Protein AF-A0A9E0SW94-F1 (afdb_monomer)

Structure (mmCIF, N/CA/C/O backbone):
data_AF-A0A9E0SW94-F1
#
_entry.id   AF-A0A9E0SW94-F1
#
loop_
_atom_site.group_PDB
_atom_site.id
_atom_site.type_symbol
_atom_site.label_atom_id
_atom_site.label_alt_id
_atom_site.label_comp_id
_atom_site.label_asym_id
_atom_site.label_entity_id
_atom_site.label_seq_id
_atom_site.pdbx_PDB_ins_code
_atom_site.Cartn_x
_atom_site.Cartn_y
_atom_site.Cartn_z
_atom_site.occupancy
_atom_site.B_iso_or_equiv
_atom_site.auth_seq_id
_atom_site.auth_comp_id
_atom_site.auth_asym_id
_atom_site.auth_atom_id
_atom_site.pdbx_PDB_model_num
ATOM 1 N N . MET A 1 1 ? 6.657 -8.018 8.651 1.00 80.62 1 MET A N 1
ATOM 2 C CA . MET A 1 1 ? 5.247 -7.928 8.221 1.00 80.62 1 MET A CA 1
ATOM 3 C C . MET A 1 1 ? 4.944 -6.521 7.721 1.00 80.62 1 MET A C 1
ATOM 5 O O . MET A 1 1 ? 5.092 -6.335 6.530 1.00 80.62 1 MET A O 1
ATOM 9 N N . ILE A 1 2 ? 4.688 -5.518 8.575 1.00 86.94 2 ILE A N 1
ATOM 10 C CA . ILE A 1 2 ? 4.363 -4.141 8.119 1.00 86.94 2 ILE A CA 1
ATOM 11 C C . ILE A 1 2 ? 5.501 -3.474 7.323 1.00 86.94 2 ILE A C 1
ATOM 13 O O . ILE A 1 2 ? 5.241 -2.810 6.331 1.00 86.94 2 ILE A O 1
ATOM 17 N N . ALA A 1 3 ? 6.763 -3.654 7.731 1.00 89.81 3 ALA A N 1
ATOM 18 C CA . ALA A 1 3 ? 7.901 -3.095 6.990 1.00 89.81 3 ALA A CA 1
ATOM 19 C C . ALA A 1 3 ? 7.993 -3.654 5.557 1.00 89.81 3 ALA A C 1
ATOM 21 O O . ALA A 1 3 ? 8.101 -2.887 4.612 1.00 89.81 3 ALA A O 1
ATOM 22 N N . ALA A 1 4 ? 7.851 -4.973 5.403 1.00 90.19 4 ALA A N 1
ATOM 23 C CA . ALA A 1 4 ? 7.872 -5.640 4.101 1.00 90.19 4 ALA A CA 1
ATOM 24 C C . ALA A 1 4 ? 6.659 -5.272 3.226 1.00 90.19 4 ALA A C 1
ATOM 26 O O . ALA A 1 4 ? 6.777 -5.173 2.011 1.00 90.19 4 ALA A O 1
ATOM 27 N N . ASP A 1 5 ? 5.495 -5.059 3.843 1.00 90.38 5 ASP A N 1
ATOM 28 C CA . ASP A 1 5 ? 4.290 -4.570 3.167 1.00 90.38 5 ASP A CA 1
ATOM 29 C C . ASP A 1 5 ? 4.515 -3.151 2.607 1.00 90.38 5 ASP A C 1
ATOM 31 O O . ASP A 1 5 ? 4.342 -2.888 1.417 1.00 90.38 5 ASP A O 1
ATOM 35 N N . ARG A 1 6 ? 5.059 -2.255 3.438 1.00 91.88 6 ARG A N 1
ATOM 36 C CA . ARG A 1 6 ? 5.481 -0.919 3.009 1.00 91.88 6 ARG A CA 1
ATOM 37 C C . ARG A 1 6 ? 6.497 -0.962 1.864 1.00 91.88 6 ARG A C 1
ATOM 39 O O . ARG A 1 6 ? 6.305 -0.250 0.885 1.00 91.88 6 ARG A O 1
ATOM 46 N N . GLU A 1 7 ? 7.546 -1.775 1.973 1.00 93.38 7 GLU A N 1
ATOM 47 C CA . GLU A 1 7 ? 8.563 -1.913 0.919 1.00 93.38 7 GLU A CA 1
ATOM 48 C C . GLU A 1 7 ? 7.954 -2.399 -0.402 1.00 93.38 7 GLU A C 1
ATOM 50 O O . GLU A 1 7 ? 8.311 -1.896 -1.465 1.00 93.38 7 GLU A O 1
ATOM 55 N N . PHE A 1 8 ? 6.988 -3.323 -0.350 1.00 92.62 8 PHE A N 1
ATOM 56 C CA . PHE A 1 8 ? 6.257 -3.764 -1.537 1.00 92.62 8 PHE A CA 1
ATOM 57 C C . PHE A 1 8 ? 5.490 -2.611 -2.199 1.00 92.62 8 PHE A C 1
ATOM 59 O O . PHE A 1 8 ? 5.572 -2.426 -3.413 1.00 92.62 8 PHE A O 1
ATOM 66 N N . HIS A 1 9 ? 4.765 -1.813 -1.419 1.00 93.94 9 HIS A N 1
ATOM 67 C CA . HIS A 1 9 ? 4.042 -0.661 -1.950 1.00 93.94 9 HIS A CA 1
ATOM 68 C C . HIS A 1 9 ? 4.978 0.427 -2.491 1.00 93.94 9 HIS A C 1
ATOM 70 O O . HIS A 1 9 ? 4.722 0.956 -3.572 1.00 93.94 9 HIS A O 1
ATOM 76 N N . ASP A 1 10 ? 6.065 0.736 -1.778 1.00 93.44 10 ASP A N 1
ATOM 77 C CA . ASP A 1 10 ? 7.081 1.696 -2.220 1.00 93.44 10 ASP A CA 1
ATOM 78 C C . ASP A 1 10 ? 7.701 1.247 -3.561 1.00 93.44 10 ASP A C 1
ATOM 80 O O . ASP A 1 10 ? 7.767 2.045 -4.496 1.00 93.44 10 ASP A O 1
ATOM 84 N N . PHE A 1 11 ? 7.992 -0.049 -3.727 1.00 93.81 11 PHE A N 1
ATOM 85 C CA . PHE A 1 11 ? 8.435 -0.625 -5.003 1.00 93.81 11 PHE A CA 1
ATOM 86 C C . PHE A 1 11 ? 7.431 -0.400 -6.150 1.00 93.81 11 PHE A C 1
ATOM 88 O O . PHE A 1 11 ? 7.816 0.015 -7.244 1.00 93.81 11 PHE A O 1
ATOM 95 N N . ILE A 1 12 ? 6.131 -0.622 -5.921 1.00 92.50 12 ILE A N 1
ATOM 96 C CA . ILE A 1 12 ? 5.101 -0.362 -6.943 1.00 92.50 12 ILE A CA 1
ATOM 97 C C . ILE A 1 12 ? 5.023 1.133 -7.295 1.00 92.50 12 ILE A C 1
ATOM 99 O O . ILE A 1 12 ? 4.856 1.483 -8.466 1.00 92.50 12 ILE A O 1
ATOM 103 N N . HIS A 1 13 ? 5.158 2.026 -6.311 1.00 92.50 13 HIS A N 1
ATOM 104 C CA . HIS A 1 13 ? 5.184 3.469 -6.556 1.00 92.50 13 HIS A CA 1
ATOM 105 C C . HIS A 1 13 ? 6.383 3.879 -7.418 1.00 92.50 13 HIS A C 1
ATOM 107 O O . HIS A 1 13 ? 6.218 4.677 -8.342 1.00 92.50 13 HIS A O 1
ATOM 113 N N . GLU A 1 14 ? 7.563 3.315 -7.164 1.00 92.31 14 GLU A N 1
ATOM 114 C CA . GLU A 1 14 ? 8.776 3.570 -7.949 1.00 92.31 14 GLU A CA 1
ATOM 115 C C . GLU A 1 14 ? 8.647 3.078 -9.396 1.00 92.31 14 GLU A C 1
ATOM 117 O O . GLU A 1 14 ? 8.997 3.810 -10.324 1.00 92.31 14 GLU A O 1
ATOM 122 N N . LEU A 1 15 ? 8.053 1.896 -9.613 1.00 91.00 15 LEU A N 1
ATOM 123 C CA . LEU A 1 15 ? 7.809 1.351 -10.956 1.00 91.00 15 LEU A CA 1
ATOM 124 C C . LEU A 1 15 ? 6.942 2.256 -11.841 1.00 91.00 15 LEU A C 1
ATOM 126 O O . LEU A 1 15 ? 7.037 2.184 -13.065 1.00 91.00 15 LEU A O 1
ATOM 130 N N . SER A 1 16 ? 6.106 3.114 -11.250 1.00 89.75 16 SER A N 1
ATOM 131 C CA . SER A 1 16 ? 5.286 4.055 -12.020 1.00 89.75 16 SER A CA 1
ATOM 132 C C . SER A 1 16 ? 6.111 5.100 -12.783 1.00 89.75 16 SER A C 1
ATOM 134 O O . SER A 1 16 ? 5.583 5.743 -13.690 1.00 89.75 16 SER A O 1
ATOM 136 N N . GLY A 1 17 ? 7.368 5.334 -12.381 1.00 92.12 17 GLY A N 1
ATOM 137 C CA . GLY A 1 17 ? 8.221 6.397 -12.919 1.00 92.12 17 GLY A CA 1
ATOM 138 C C . GLY A 1 17 ? 7.700 7.817 -12.659 1.00 92.12 17 GLY A C 1
ATOM 139 O O . GLY A 1 17 ? 8.285 8.787 -13.139 1.00 92.12 17 GLY A O 1
ATOM 140 N N . SER A 1 18 ? 6.599 7.965 -11.915 1.00 93.75 18 SER A N 1
ATOM 141 C CA . SER A 1 18 ? 6.001 9.262 -11.630 1.00 93.75 18 SER A CA 1
ATOM 142 C C . SER A 1 18 ? 6.764 9.962 -10.507 1.00 93.75 18 SER A C 1
ATOM 144 O O . SER A 1 18 ? 6.798 9.447 -9.385 1.00 93.75 18 SER A O 1
ATOM 146 N N . PRO A 1 19 ? 7.281 11.184 -10.730 1.00 93.00 19 PRO A N 1
ATOM 147 C CA . PRO A 1 19 ? 7.978 11.934 -9.688 1.00 93.00 19 PRO A CA 1
ATOM 148 C C . PRO A 1 19 ? 7.039 12.413 -8.569 1.00 93.00 19 PRO A C 1
ATOM 150 O O . PRO A 1 19 ? 7.502 12.983 -7.587 1.00 93.00 19 PRO A O 1
ATOM 153 N N . LEU A 1 20 ? 5.722 12.214 -8.709 1.00 94.50 20 LEU A N 1
ATOM 154 C CA . LEU A 1 20 ? 4.713 12.706 -7.769 1.00 94.50 20 LEU A CA 1
ATOM 155 C C . LEU A 1 20 ? 4.160 11.618 -6.844 1.00 94.50 20 LEU A C 1
ATOM 157 O O . LEU A 1 20 ? 3.773 11.929 -5.719 1.00 94.50 20 LEU A O 1
ATOM 161 N N . ILE A 1 21 ? 4.112 10.358 -7.289 1.00 93.12 21 ILE A N 1
ATOM 162 C CA . ILE A 1 21 ? 3.407 9.292 -6.557 1.00 93.12 21 ILE A CA 1
ATOM 163 C C . ILE A 1 21 ? 4.117 8.959 -5.242 1.00 93.12 21 ILE A C 1
ATOM 165 O O . ILE A 1 21 ? 3.487 9.008 -4.184 1.00 93.12 21 ILE A O 1
ATOM 169 N N . ALA A 1 22 ? 5.422 8.674 -5.279 1.00 91.00 22 ALA A N 1
ATOM 170 C CA . ALA A 1 22 ? 6.165 8.325 -4.070 1.00 91.00 22 ALA A CA 1
ATOM 171 C C . ALA A 1 22 ? 6.168 9.468 -3.027 1.00 91.00 22 ALA A C 1
ATOM 173 O O . ALA A 1 22 ? 5.818 9.200 -1.874 1.00 91.00 22 ALA A O 1
ATOM 174 N N . PRO A 1 23 ? 6.437 10.746 -3.385 1.00 91.56 23 PRO A N 1
ATOM 175 C CA . PRO A 1 23 ? 6.329 11.855 -2.433 1.00 91.56 23 PRO A CA 1
ATOM 176 C C . PRO A 1 23 ? 4.925 12.040 -1.854 1.00 91.56 23 PRO A C 1
ATOM 178 O O . PRO A 1 23 ? 4.785 12.259 -0.650 1.00 91.56 23 PRO A O 1
ATOM 181 N N . ALA A 1 24 ? 3.878 11.914 -2.678 1.00 91.94 24 ALA A N 1
ATOM 182 C CA . ALA A 1 24 ? 2.502 12.017 -2.200 1.00 91.94 24 ALA A CA 1
ATOM 183 C C . ALA A 1 24 ? 2.176 10.922 -1.172 1.00 91.94 24 ALA A C 1
ATOM 185 O O . ALA A 1 24 ? 1.498 11.194 -0.177 1.00 91.94 24 ALA A O 1
ATOM 186 N N . MET A 1 25 ? 2.683 9.701 -1.375 1.00 91.56 25 MET A N 1
ATOM 187 C CA . MET A 1 25 ? 2.449 8.580 -0.461 1.00 91.56 25 MET A CA 1
ATOM 188 C C . MET A 1 25 ? 3.241 8.644 0.836 1.00 91.56 25 MET A C 1
ATOM 190 O O . MET A 1 25 ? 2.721 8.190 1.856 1.00 91.56 25 MET A O 1
ATOM 194 N N . GLN A 1 26 ? 4.411 9.289 0.869 1.00 88.50 26 GLN A N 1
ATOM 195 C CA . GLN A 1 26 ? 5.136 9.480 2.134 1.00 88.50 26 GLN A CA 1
ATOM 196 C C . GLN A 1 26 ? 4.272 10.182 3.194 1.00 88.50 26 GLN A C 1
ATOM 198 O O . GLN A 1 26 ? 4.272 9.774 4.355 1.00 88.50 26 GLN A O 1
ATOM 203 N N . ALA A 1 27 ? 3.464 11.173 2.798 1.00 88.12 27 ALA A N 1
ATOM 204 C CA . ALA A 1 27 ? 2.548 11.860 3.712 1.00 88.12 27 ALA A CA 1
ATOM 205 C C . ALA A 1 27 ? 1.409 10.959 4.230 1.00 88.12 27 ALA A C 1
ATOM 207 O O . ALA A 1 27 ? 0.869 11.199 5.309 1.00 88.12 27 ALA A O 1
ATOM 208 N N . GLN A 1 28 ? 1.042 9.918 3.478 1.00 89.69 28 GLN A N 1
ATOM 209 C CA . GLN A 1 28 ? -0.048 9.003 3.828 1.00 89.69 28 GLN A CA 1
ATOM 210 C C . GLN A 1 28 ? 0.429 7.790 4.636 1.00 89.69 28 GLN A C 1
ATOM 212 O O . GLN A 1 28 ? -0.397 7.083 5.225 1.00 89.69 28 GLN A O 1
ATOM 217 N N . TRP A 1 29 ? 1.746 7.552 4.712 1.00 89.19 29 TRP A N 1
ATOM 218 C CA . TRP A 1 29 ? 2.259 6.282 5.218 1.00 89.19 29 TRP A CA 1
ATOM 219 C C . TRP A 1 29 ? 1.891 6.011 6.672 1.00 89.19 29 TRP A C 1
ATOM 221 O O . TRP A 1 29 ? 1.505 4.896 7.015 1.00 89.19 29 TRP A O 1
ATOM 231 N N . THR A 1 30 ? 1.913 7.041 7.516 1.00 87.88 30 THR A N 1
ATOM 232 C CA . THR A 1 30 ? 1.520 6.928 8.927 1.00 87.88 30 THR A CA 1
ATOM 233 C C . THR A 1 30 ? 0.100 6.376 9.090 1.00 87.88 30 THR A C 1
ATOM 235 O O . THR A 1 30 ? -0.160 5.577 9.991 1.00 87.88 30 THR A O 1
ATOM 238 N N . TYR A 1 31 ? -0.834 6.768 8.217 1.00 87.44 31 TYR A N 1
ATOM 239 C CA . TYR A 1 31 ? -2.214 6.284 8.264 1.00 87.44 31 TYR A CA 1
ATOM 240 C C . TYR A 1 31 ? -2.333 4.864 7.718 1.00 87.44 31 TYR A C 1
ATOM 242 O O . TYR A 1 31 ? -2.989 4.022 8.331 1.00 87.44 31 TYR A O 1
ATOM 250 N N . ALA A 1 32 ? -1.669 4.573 6.601 1.00 88.19 32 ALA A N 1
ATOM 251 C CA . ALA A 1 32 ? -1.748 3.254 5.993 1.00 88.19 32 ALA A CA 1
ATOM 252 C C . ALA A 1 32 ? -1.011 2.177 6.813 1.00 88.19 32 ALA A C 1
ATOM 254 O O . ALA A 1 32 ? -1.521 1.070 6.933 1.00 88.19 32 ALA A O 1
ATOM 255 N N . GLN A 1 33 ? 0.081 2.499 7.513 1.00 89.31 33 GLN A N 1
ATOM 256 C CA . GLN A 1 33 ? 0.721 1.564 8.450 1.00 89.31 33 GLN A CA 1
ATOM 257 C C . GLN A 1 33 ? -0.170 1.227 9.652 1.00 89.31 33 GLN A C 1
ATOM 259 O O . GLN A 1 33 ? -0.186 0.083 10.109 1.00 89.31 33 GLN A O 1
ATOM 264 N N . ARG A 1 34 ? -0.950 2.196 10.153 1.00 85.38 34 ARG A N 1
ATOM 265 C CA . ARG A 1 34 ? -1.981 1.919 11.168 1.00 85.38 34 ARG A CA 1
ATOM 266 C C . ARG A 1 34 ? -3.048 0.980 10.613 1.00 85.38 34 ARG A C 1
ATOM 268 O O . ARG A 1 34 ? -3.424 0.032 11.292 1.00 85.38 34 ARG A O 1
ATOM 275 N N . LEU A 1 35 ? -3.486 1.212 9.375 1.00 85.19 35 LEU A N 1
ATOM 276 C CA . LEU A 1 35 ? -4.460 0.359 8.698 1.00 85.19 35 LEU A CA 1
ATOM 277 C C . LEU A 1 35 ? -3.946 -1.086 8.557 1.00 85.19 35 LEU A C 1
ATOM 279 O O . LEU A 1 35 ? -4.639 -2.022 8.945 1.00 85.19 35 LEU A O 1
ATOM 283 N N . MET A 1 36 ? -2.707 -1.255 8.084 1.00 88.00 36 MET A N 1
ATOM 284 C CA . MET A 1 36 ? -2.033 -2.555 7.966 1.00 88.00 36 MET A CA 1
ATOM 285 C C . MET A 1 36 ? -1.948 -3.268 9.316 1.00 88.00 36 MET A C 1
ATOM 287 O O . MET A 1 36 ? -2.266 -4.450 9.413 1.00 88.00 36 MET A O 1
ATOM 291 N N . GLY A 1 37 ? -1.540 -2.551 10.369 1.00 86.44 37 GLY A N 1
ATOM 292 C CA . GLY A 1 37 ? -1.447 -3.109 11.716 1.00 86.44 37 GLY A CA 1
ATOM 293 C C . GLY A 1 37 ? -2.785 -3.643 12.223 1.00 86.44 37 GLY A C 1
ATOM 294 O O . GLY A 1 37 ? -2.840 -4.752 12.748 1.00 86.44 37 GLY A O 1
ATOM 295 N N . GLU A 1 38 ? -3.871 -2.898 12.017 1.00 83.81 38 GLU A N 1
ATOM 296 C CA . GLU A 1 38 ? -5.209 -3.329 12.430 1.00 83.81 38 GLU A CA 1
ATOM 297 C C . GLU A 1 38 ? -5.701 -4.554 11.646 1.00 83.81 38 GLU A C 1
ATOM 299 O O . GLU A 1 38 ? -6.193 -5.502 12.260 1.00 83.81 38 GLU A O 1
ATOM 304 N N . VAL A 1 39 ? -5.514 -4.572 10.320 1.00 82.19 39 VAL A N 1
ATOM 305 C CA . VAL A 1 39 ? -5.914 -5.703 9.463 1.00 82.19 39 VAL A CA 1
ATOM 306 C C . VAL A 1 39 ? -5.147 -6.976 9.836 1.00 82.19 39 VAL A C 1
ATOM 308 O O . VAL A 1 39 ? -5.754 -8.035 10.009 1.00 82.19 39 VAL A O 1
ATOM 311 N N . LEU A 1 40 ? -3.829 -6.868 10.0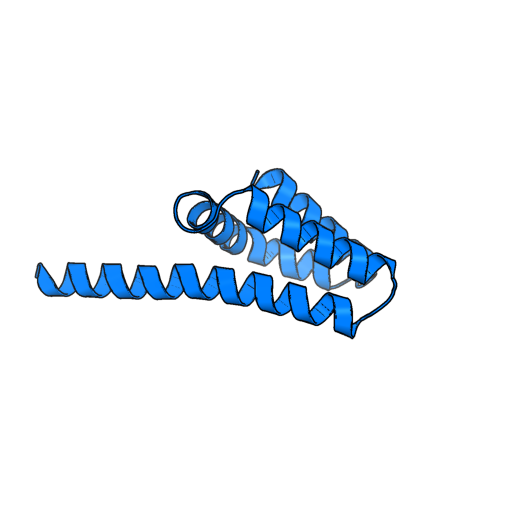37 1.00 81.75 40 LEU A N 1
ATOM 312 C CA . LEU A 1 40 ? -2.958 -7.991 10.401 1.00 81.75 40 LEU A CA 1
ATOM 313 C C . LEU A 1 40 ? -3.238 -8.567 11.790 1.00 81.75 40 LEU A C 1
ATOM 315 O O . LEU A 1 40 ? -2.981 -9.745 12.031 1.00 81.75 40 LEU A O 1
ATOM 319 N N . MET A 1 41 ? -3.711 -7.740 12.720 1.00 80.06 41 MET A N 1
ATOM 320 C CA . MET A 1 41 ? -3.950 -8.165 14.096 1.00 80.06 41 MET A CA 1
ATOM 321 C C . MET A 1 41 ? -5.241 -8.971 14.256 1.00 80.06 41 MET A C 1
ATOM 323 O O . MET A 1 41 ? -5.332 -9.746 15.209 1.00 80.06 41 MET A O 1
ATOM 327 N N . ARG A 1 42 ? -6.267 -8.743 13.421 1.00 71.19 42 ARG A N 1
ATOM 328 C CA . ARG A 1 42 ? -7.631 -9.210 13.744 1.00 71.19 42 ARG A CA 1
ATOM 329 C C . ARG A 1 42 ? -8.482 -9.713 12.587 1.00 71.19 42 ARG A C 1
ATOM 331 O O . ARG A 1 42 ? -9.362 -10.526 12.852 1.00 71.19 42 ARG A O 1
ATOM 338 N N . ASP A 1 43 ? -8.242 -9.271 11.356 1.00 68.25 43 ASP A N 1
ATOM 339 C CA . ASP A 1 43 ? -9.222 -9.459 10.279 1.00 68.25 43 ASP A CA 1
ATOM 340 C C . ASP A 1 43 ? -8.713 -10.354 9.138 1.00 68.25 43 ASP A C 1
ATOM 342 O O . ASP A 1 43 ? -9.508 -11.084 8.546 1.00 68.25 43 ASP A O 1
ATOM 346 N N . GLU A 1 44 ? -7.403 -10.373 8.854 1.00 77.69 44 GLU A N 1
ATOM 347 C CA . GLU A 1 44 ? -6.843 -11.191 7.768 1.00 77.69 44 GLU A CA 1
ATOM 348 C C . GLU A 1 44 ? -5.616 -12.007 8.172 1.00 77.69 44 GLU A C 1
ATOM 350 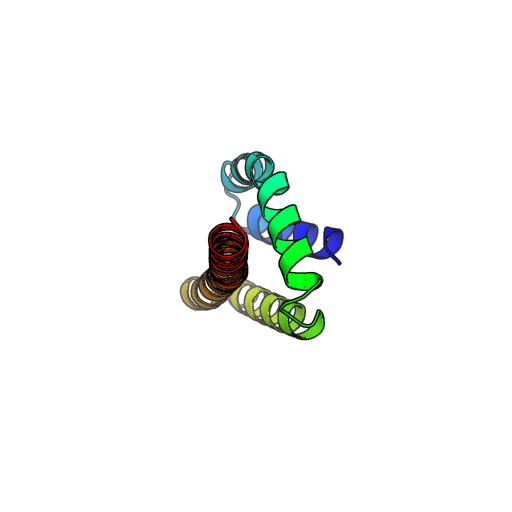O O . GLU A 1 44 ? -4.773 -11.585 8.967 1.00 77.69 44 GLU A O 1
ATOM 355 N N . LYS A 1 45 ? -5.483 -13.198 7.573 1.00 82.50 45 LYS A N 1
ATOM 356 C CA . LYS A 1 45 ? -4.278 -14.009 7.731 1.00 82.50 45 LYS A CA 1
ATOM 357 C C . LYS A 1 45 ? -3.147 -13.396 6.901 1.00 82.50 45 LYS A C 1
ATOM 359 O O . LYS A 1 45 ? -3.361 -13.102 5.726 1.00 82.50 45 LYS A O 1
ATOM 364 N N . PRO A 1 46 ? -1.917 -13.324 7.442 1.00 82.69 46 PRO A N 1
ATOM 365 C CA . PRO A 1 46 ? -0.724 -12.898 6.709 1.00 82.69 46 PRO A CA 1
ATOM 366 C C . PRO A 1 46 ? -0.597 -13.478 5.296 1.00 82.69 46 PRO A C 1
ATOM 368 O O . PRO A 1 46 ? -0.253 -12.763 4.362 1.00 82.69 46 PRO A O 1
ATOM 371 N N . ARG A 1 47 ? -0.900 -14.772 5.135 1.00 87.00 47 ARG A N 1
ATOM 372 C CA . ARG A 1 47 ? -0.801 -15.478 3.854 1.00 87.00 47 ARG A CA 1
ATOM 373 C C . ARG A 1 47 ? -1.753 -14.922 2.793 1.00 87.00 47 ARG A C 1
ATOM 375 O O . ARG A 1 47 ? -1.318 -14.676 1.679 1.00 87.00 47 ARG A O 1
ATOM 382 N N . ASP A 1 48 ? -3.001 -14.643 3.160 1.00 87.44 48 ASP A N 1
ATOM 383 C CA . ASP A 1 48 ? -4.020 -14.162 2.219 1.00 87.44 48 ASP A CA 1
ATOM 384 C C . ASP A 1 48 ? -3.676 -12.765 1.669 1.00 87.44 48 ASP A C 1
ATOM 386 O O . ASP A 1 48 ? -4.062 -12.417 0.552 1.00 87.44 48 ASP A O 1
ATOM 390 N N . ILE A 1 49 ? -2.952 -11.955 2.450 1.00 88.44 49 ILE A N 1
ATOM 391 C CA . ILE A 1 49 ? -2.436 -10.645 2.030 1.00 88.44 49 ILE A CA 1
ATOM 392 C C . ILE A 1 49 ? -1.285 -10.830 1.039 1.00 88.44 49 ILE A C 1
ATOM 394 O O . ILE A 1 49 ? -1.290 -10.217 -0.029 1.00 88.44 49 ILE A O 1
ATOM 398 N N . TRP A 1 50 ? -0.336 -11.716 1.349 1.00 91.25 50 TRP A N 1
ATOM 399 C CA . TRP A 1 50 ? 0.792 -11.997 0.461 1.00 91.25 50 TRP A CA 1
ATOM 400 C C . TRP A 1 50 ? 0.360 -12.615 -0.872 1.00 91.25 50 TRP A C 1
ATOM 402 O O . TRP A 1 50 ? 0.870 -12.192 -1.906 1.00 91.25 50 TRP A O 1
ATOM 412 N N . ASP A 1 51 ? -0.643 -13.496 -0.882 1.00 92.06 51 ASP A N 1
ATOM 413 C CA . ASP A 1 51 ? -1.213 -14.048 -2.120 1.00 92.06 51 ASP A CA 1
ATOM 414 C C . ASP A 1 51 ? -1.796 -12.931 -3.016 1.00 92.06 51 ASP A C 1
ATOM 416 O O . ASP A 1 51 ? -1.682 -12.960 -4.245 1.00 92.06 51 ASP A O 1
ATOM 420 N N . ARG A 1 52 ? -2.384 -11.882 -2.418 1.00 90.94 52 ARG A N 1
ATOM 421 C CA . ARG A 1 52 ? -2.854 -10.703 -3.170 1.00 90.94 52 ARG A CA 1
ATOM 422 C C . ARG A 1 52 ? -1.697 -9.872 -3.706 1.00 90.94 52 ARG A C 1
ATOM 424 O O . ARG A 1 52 ? -1.794 -9.377 -4.827 1.00 90.94 52 ARG A O 1
ATOM 431 N N . HIS A 1 53 ? -0.634 -9.691 -2.924 1.00 93.94 53 HIS A N 1
ATOM 432 C CA . HIS A 1 53 ? 0.555 -8.953 -3.363 1.00 93.94 53 HIS A CA 1
ATOM 433 C C . HIS A 1 53 ? 1.243 -9.664 -4.521 1.00 93.94 53 HIS A C 1
ATOM 435 O O . HIS A 1 53 ? 1.621 -9.020 -5.497 1.00 93.94 53 HIS A O 1
ATOM 441 N N . GLU A 1 54 ? 1.327 -10.990 -4.466 1.00 93.75 54 GLU A N 1
ATOM 442 C CA . GLU A 1 54 ? 1.846 -11.799 -5.560 1.00 93.75 54 GLU A CA 1
ATOM 443 C C . GLU A 1 54 ? 0.996 -11.649 -6.827 1.00 93.75 54 GLU A C 1
ATOM 445 O O . GLU A 1 54 ? 1.547 -11.383 -7.897 1.00 93.75 54 GLU A O 1
ATOM 450 N N . ALA A 1 55 ? -0.335 -11.711 -6.709 1.00 92.62 55 ALA A N 1
ATOM 451 C CA . ALA A 1 55 ? -1.235 -11.490 -7.840 1.00 92.62 55 ALA A CA 1
ATOM 452 C C . ALA A 1 55 ? 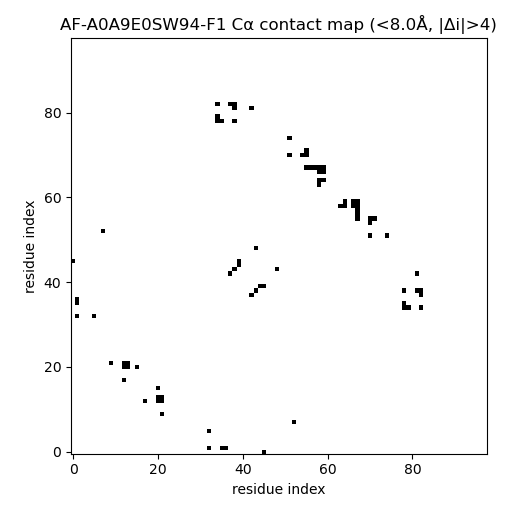-1.090 -10.080 -8.447 1.00 92.62 55 ALA A C 1
ATOM 454 O O . ALA A 1 55 ? -1.076 -9.931 -9.669 1.00 92.62 55 ALA A O 1
ATOM 455 N N . MET A 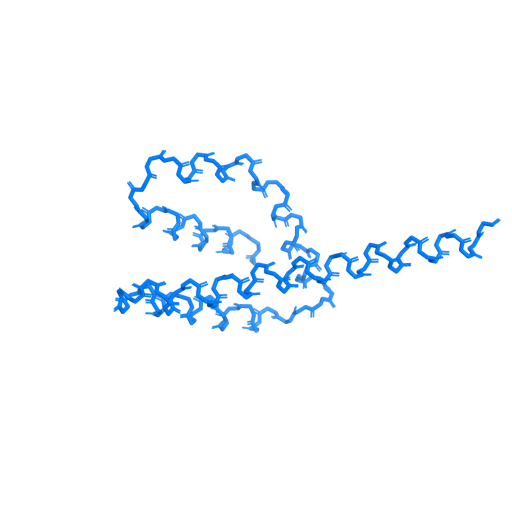1 56 ? -0.946 -9.045 -7.609 1.00 92.69 56 MET A N 1
ATOM 456 C CA . MET A 1 56 ? -0.678 -7.677 -8.069 1.00 92.69 56 MET A CA 1
ATOM 457 C C . MET A 1 56 ? 0.668 -7.583 -8.789 1.00 92.69 56 MET A C 1
ATOM 459 O O . MET A 1 56 ? 0.732 -7.044 -9.892 1.00 92.69 56 MET A O 1
ATOM 463 N N . ARG A 1 57 ? 1.731 -8.148 -8.205 1.00 93.31 57 ARG A N 1
ATOM 464 C CA . ARG A 1 57 ? 3.072 -8.165 -8.802 1.00 93.31 57 ARG A CA 1
ATOM 465 C C . ARG A 1 57 ? 3.066 -8.847 -10.165 1.00 93.31 57 ARG A C 1
ATOM 467 O O . ARG A 1 57 ? 3.622 -8.301 -11.110 1.00 93.31 57 ARG A O 1
ATOM 474 N N . ALA A 1 58 ? 2.436 -10.017 -10.271 1.00 93.38 58 ALA A N 1
ATOM 475 C CA . ALA A 1 58 ? 2.329 -10.757 -11.525 1.00 93.38 58 ALA A CA 1
ATOM 476 C C . ALA A 1 58 ? 1.625 -9.926 -12.606 1.00 93.38 58 ALA A C 1
ATOM 478 O O . ALA A 1 58 ? 2.150 -9.777 -13.704 1.00 93.38 58 ALA A O 1
ATOM 479 N N . ALA A 1 59 ? 0.498 -9.294 -12.269 1.00 93.00 59 ALA A N 1
ATOM 480 C CA . ALA A 1 59 ? -0.236 -8.460 -13.214 1.00 93.00 59 ALA A CA 1
ATOM 481 C C . ALA A 1 59 ? 0.552 -7.219 -13.677 1.00 93.00 59 ALA A C 1
ATOM 483 O O . ALA A 1 59 ? 0.439 -6.821 -14.836 1.00 93.00 59 ALA A O 1
ATOM 484 N N . VAL A 1 60 ? 1.359 -6.623 -12.790 1.00 91.81 60 VAL A N 1
ATOM 485 C CA . VAL A 1 60 ? 2.270 -5.522 -13.144 1.00 91.81 60 VAL A CA 1
ATOM 486 C C . VAL A 1 60 ? 3.376 -6.006 -14.083 1.00 91.81 60 VAL A C 1
ATOM 488 O O . VAL A 1 60 ? 3.649 -5.343 -15.080 1.00 91.81 60 VAL A O 1
ATOM 491 N N . MET A 1 61 ? 3.986 -7.164 -13.806 1.00 91.50 61 MET A N 1
ATOM 492 C CA . MET A 1 61 ? 5.045 -7.737 -14.651 1.00 91.50 61 MET A CA 1
ATOM 493 C C . MET A 1 61 ? 4.547 -8.129 -16.048 1.00 91.50 61 MET A C 1
ATOM 495 O O . MET A 1 61 ? 5.284 -7.968 -17.016 1.00 91.50 61 MET A O 1
ATOM 499 N N . ASP A 1 62 ? 3.291 -8.560 -16.169 1.00 93.88 62 ASP A N 1
ATOM 500 C CA . ASP A 1 62 ? 2.647 -8.852 -17.458 1.00 93.88 62 ASP A CA 1
ATOM 501 C C . ASP A 1 62 ? 2.290 -7.581 -18.263 1.00 93.88 62 ASP A C 1
ATOM 503 O O . ASP A 1 62 ? 1.783 -7.671 -19.381 1.00 93.88 62 ASP A O 1
ATOM 507 N N . GLY A 1 63 ? 2.521 -6.381 -17.713 1.00 89.75 63 GLY A N 1
ATOM 508 C CA . GLY A 1 63 ? 2.257 -5.101 -18.383 1.00 89.75 63 GLY A CA 1
ATOM 509 C C . GLY A 1 63 ? 0.771 -4.742 -18.508 1.00 89.75 63 GLY A C 1
ATOM 510 O O . GLY A 1 63 ? 0.409 -3.785 -19.197 1.00 89.75 63 GLY A O 1
ATOM 511 N N . GLY A 1 64 ? -0.117 -5.488 -17.849 1.00 87.94 64 GLY A N 1
ATOM 512 C CA . GLY A 1 64 ? -1.558 -5.288 -17.937 1.00 87.94 64 GLY A CA 1
ATOM 513 C C . GLY A 1 64 ? -2.061 -4.241 -16.943 1.00 87.94 64 GLY A C 1
ATOM 514 O O . GLY A 1 64 ? -2.370 -4.548 -15.795 1.00 87.94 64 GLY A O 1
ATOM 515 N N . ALA A 1 65 ? -2.225 -2.993 -17.389 1.00 87.12 65 ALA A N 1
ATOM 516 C CA . ALA A 1 65 ? -2.680 -1.904 -16.517 1.00 87.12 65 ALA A CA 1
ATOM 517 C C . ALA A 1 65 ? -4.021 -2.216 -15.817 1.00 87.12 65 ALA A C 1
ATOM 519 O O . ALA A 1 65 ? -4.144 -2.087 -14.602 1.00 87.12 65 ALA A O 1
ATOM 520 N N . THR A 1 66 ? -5.026 -2.689 -16.560 1.00 90.62 66 THR A N 1
ATOM 521 C CA . THR A 1 66 ? -6.346 -3.030 -15.997 1.00 90.62 66 THR A CA 1
ATOM 522 C C . THR A 1 66 ? -6.300 -4.264 -15.095 1.00 90.62 66 THR A C 1
ATOM 524 O O . THR A 1 66 ? -7.015 -4.329 -14.091 1.00 90.62 66 THR A O 1
ATOM 527 N N . THR A 1 67 ? -5.473 -5.252 -15.441 1.00 90.94 67 THR A N 1
ATOM 528 C CA . THR A 1 67 ? -5.335 -6.485 -14.657 1.00 90.94 67 THR A CA 1
ATOM 529 C C . THR A 1 67 ? -4.553 -6.253 -13.368 1.00 90.94 67 THR A C 1
ATOM 531 O O . THR A 1 67 ? -4.820 -6.954 -12.399 1.00 90.94 67 THR A O 1
ATOM 534 N N . ALA A 1 68 ? -3.672 -5.249 -13.316 1.00 91.81 68 ALA A N 1
ATOM 535 C CA . ALA A 1 68 ? -2.980 -4.807 -12.105 1.00 91.81 68 ALA A CA 1
ATOM 536 C C . ALA A 1 68 ? -3.847 -3.887 -11.228 1.00 91.81 68 ALA A C 1
ATOM 538 O O . ALA A 1 68 ? -3.885 -4.026 -10.005 1.00 91.81 68 ALA A O 1
ATOM 539 N N . GLU A 1 69 ? -4.599 -2.975 -11.845 1.00 93.25 69 GLU A N 1
ATOM 540 C CA . GLU A 1 69 ? -5.421 -1.994 -11.132 1.00 93.25 69 GLU A CA 1
ATOM 541 C C . GLU A 1 69 ? -6.568 -2.653 -10.351 1.00 93.25 69 GLU A C 1
ATOM 543 O O . GLU A 1 69 ? -6.799 -2.342 -9.180 1.00 93.25 69 GLU A O 1
ATOM 548 N N . LYS A 1 70 ? -7.269 -3.616 -10.963 1.00 93.00 70 LYS A N 1
ATOM 549 C CA . LYS A 1 70 ? -8.427 -4.277 -10.348 1.00 9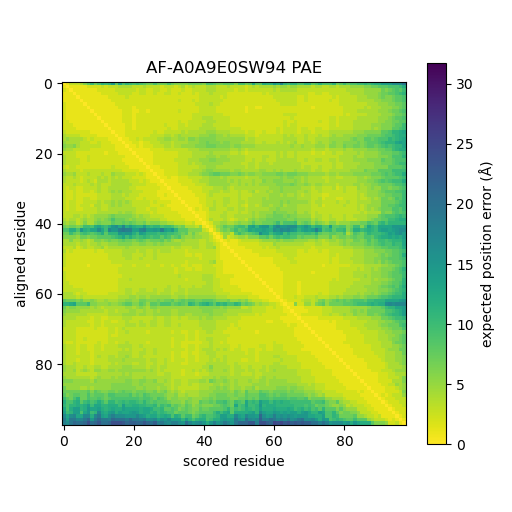3.00 70 LYS A CA 1
ATOM 550 C C . LYS A 1 70 ? -8.114 -4.957 -9.000 1.00 93.00 70 LYS A C 1
ATOM 552 O O . LYS A 1 70 ? -8.870 -4.713 -8.050 1.00 93.00 70 LYS A O 1
ATOM 557 N N . 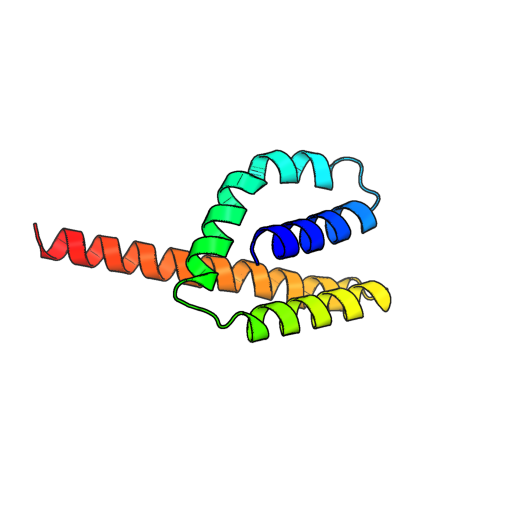PRO A 1 71 ? -7.073 -5.805 -8.866 1.00 91.69 71 PRO A N 1
ATOM 558 C CA . PRO A 1 71 ? -6.700 -6.390 -7.582 1.00 91.69 71 PRO A CA 1
ATOM 559 C C . PRO A 1 71 ? -6.176 -5.344 -6.593 1.00 91.69 71 PRO A C 1
ATOM 561 O O . PRO A 1 71 ? -6.525 -5.442 -5.418 1.00 91.69 71 PRO A O 1
ATOM 564 N N . ALA A 1 72 ? -5.452 -4.311 -7.043 1.00 92.50 72 ALA A N 1
ATOM 565 C CA . ALA A 1 72 ? -4.983 -3.227 -6.174 1.00 92.50 72 ALA A CA 1
ATOM 566 C C . ALA A 1 72 ? -6.137 -2.444 -5.535 1.00 92.50 72 ALA A C 1
ATOM 568 O O . ALA A 1 72 ? -6.198 -2.287 -4.311 1.00 92.50 72 ALA A O 1
ATOM 569 N N . ARG A 1 73 ? -7.127 -2.039 -6.337 1.00 93.50 73 ARG A N 1
ATOM 570 C CA . ARG A 1 73 ? -8.338 -1.379 -5.833 1.00 93.50 73 ARG A CA 1
ATOM 571 C C . ARG A 1 73 ? -9.110 -2.278 -4.871 1.00 93.50 73 ARG A C 1
ATOM 573 O O . ARG A 1 73 ? -9.599 -1.809 -3.841 1.00 93.50 73 ARG A O 1
ATOM 580 N N . ARG A 1 74 ? -9.233 -3.573 -5.184 1.00 92.19 74 ARG A N 1
ATOM 581 C CA . ARG A 1 74 ? -9.892 -4.535 -4.290 1.00 92.19 74 ARG A CA 1
ATOM 582 C C . ARG A 1 74 ? -9.153 -4.633 -2.956 1.00 92.19 74 ARG A C 1
ATOM 584 O O . ARG A 1 74 ? -9.809 -4.531 -1.926 1.00 92.19 74 ARG A O 1
ATOM 591 N N . HIS A 1 75 ? -7.830 -4.779 -2.981 1.00 91.38 75 HIS A N 1
ATOM 592 C CA . HIS A 1 75 ? -6.989 -4.864 -1.790 1.00 91.38 75 HIS A CA 1
ATOM 593 C C . HIS A 1 75 ? -7.223 -3.665 -0.851 1.00 91.38 75 HIS A C 1
ATOM 595 O O . HIS A 1 75 ? -7.635 -3.860 0.294 1.00 91.38 75 HIS A O 1
ATOM 601 N N . VAL A 1 76 ? -7.089 -2.427 -1.346 1.00 89.19 76 VAL A N 1
ATOM 602 C CA . VAL A 1 76 ? -7.253 -1.229 -0.497 1.00 89.19 76 VAL A CA 1
ATOM 603 C C . VAL A 1 76 ? -8.691 -1.043 0.003 1.00 89.19 76 VAL A C 1
ATOM 605 O O . VAL A 1 76 ? -8.913 -0.680 1.158 1.00 89.19 76 VAL A O 1
ATOM 608 N N . THR A 1 77 ? -9.694 -1.343 -0.830 1.00 90.62 77 THR A N 1
ATOM 609 C CA . THR A 1 77 ? -11.109 -1.187 -0.445 1.00 90.62 77 THR A CA 1
ATOM 610 C C . THR A 1 77 ? -11.523 -2.221 0.604 1.00 90.62 77 THR A C 1
ATOM 612 O O . THR A 1 77 ? -12.306 -1.910 1.505 1.00 90.62 77 THR A O 1
ATOM 615 N N . GLN A 1 78 ? -10.991 -3.445 0.525 1.00 87.81 78 GLN A N 1
ATOM 616 C CA . GLN A 1 78 ? -11.219 -4.477 1.538 1.00 87.81 78 GLN A CA 1
ATOM 617 C C . GLN A 1 78 ? -10.626 -4.060 2.883 1.00 87.81 78 GLN A C 1
ATOM 619 O O . GLN A 1 78 ? -11.347 -4.052 3.880 1.00 87.81 78 GLN A O 1
ATOM 624 N N . ALA A 1 79 ? -9.368 -3.611 2.891 1.00 86.88 79 ALA A N 1
ATOM 625 C CA . ALA A 1 79 ? -8.713 -3.113 4.097 1.00 86.88 79 ALA A CA 1
ATOM 626 C C . ALA A 1 79 ? -9.501 -1.951 4.737 1.00 86.88 79 ALA A C 1
ATOM 628 O O . ALA A 1 79 ? -9.782 -1.963 5.937 1.00 86.88 79 ALA A O 1
ATOM 629 N N . ALA A 1 80 ? -9.968 -0.993 3.928 1.00 88.19 80 ALA A N 1
ATOM 630 C CA . ALA A 1 80 ? -10.813 0.104 4.401 1.00 88.19 80 ALA A CA 1
ATOM 631 C C . ALA A 1 80 ? -12.155 -0.382 4.981 1.00 88.19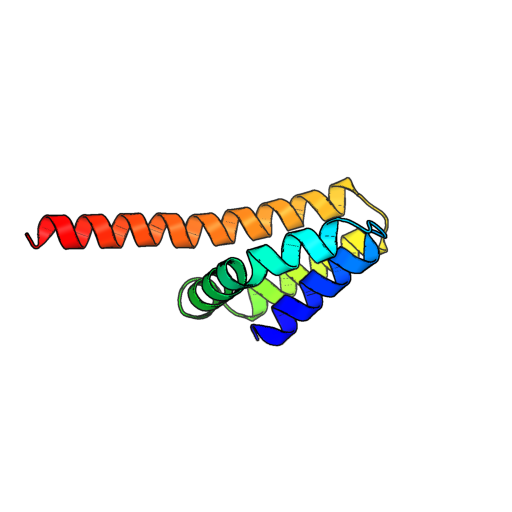 80 ALA A C 1
ATOM 633 O O . ALA A 1 80 ? -12.614 0.127 6.006 1.00 88.19 80 ALA A O 1
ATOM 634 N N . THR A 1 81 ? -12.783 -1.379 4.352 1.00 88.81 81 THR A N 1
ATOM 635 C CA . THR A 1 81 ? -14.069 -1.937 4.800 1.00 88.81 81 THR A CA 1
ATOM 636 C C . THR A 1 81 ? -13.961 -2.556 6.191 1.00 88.81 81 THR A C 1
ATOM 638 O O . THR A 1 81 ? -14.852 -2.325 7.015 1.00 88.81 81 THR A O 1
ATOM 641 N N . PHE A 1 82 ? -12.877 -3.281 6.484 1.00 85.88 82 PHE A N 1
ATOM 642 C CA . PHE A 1 82 ? -12.647 -3.863 7.811 1.00 85.88 82 PHE A CA 1
ATOM 643 C C . PHE A 1 82 ? -12.599 -2.784 8.893 1.00 85.88 82 PHE A C 1
ATOM 645 O O . PHE A 1 82 ? -13.363 -2.818 9.862 1.00 85.88 82 PHE A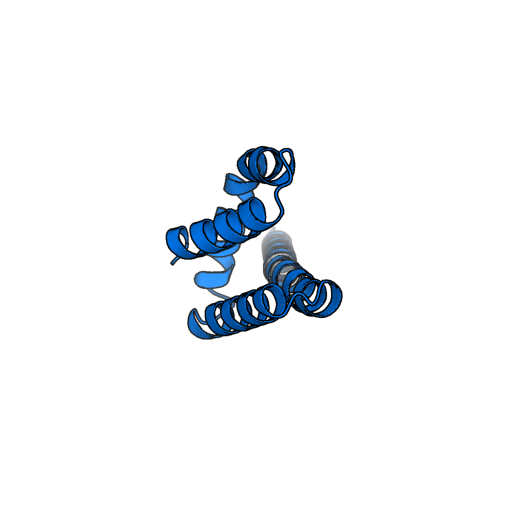 O 1
ATOM 652 N N . ILE A 1 83 ? -11.792 -1.748 8.664 1.00 85.56 83 ILE A N 1
ATOM 653 C CA . ILE A 1 83 ? -11.596 -0.657 9.624 1.00 85.56 83 ILE A CA 1
ATOM 654 C C . ILE A 1 83 ? -12.901 0.108 9.851 1.00 85.56 83 ILE A C 1
ATOM 656 O O . ILE A 1 83 ? -13.301 0.341 10.993 1.00 85.56 83 ILE A O 1
ATOM 660 N N . LEU A 1 84 ? -13.605 0.473 8.776 1.00 89.44 84 LEU A N 1
ATOM 661 C CA . LEU A 1 84 ? -14.863 1.214 8.876 1.00 89.44 84 LEU A CA 1
ATOM 662 C C . LEU A 1 84 ? -15.951 0.408 9.587 1.00 89.44 84 LEU A C 1
ATOM 664 O O . LEU A 1 84 ? -16.696 0.965 10.395 1.00 89.44 84 LEU A O 1
ATOM 668 N N . THR A 1 85 ? -16.049 -0.892 9.305 1.00 88.69 85 THR A N 1
ATOM 669 C CA . THR A 1 85 ? -17.022 -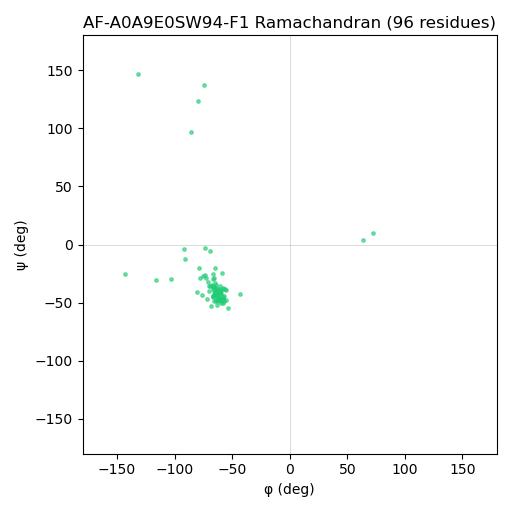1.779 9.959 1.00 88.69 85 THR A CA 1
ATOM 670 C C . THR A 1 85 ? -16.751 -1.856 11.455 1.00 88.69 85 THR A C 1
ATOM 672 O O . THR A 1 85 ? -17.665 -1.681 12.263 1.00 88.69 85 THR A O 1
ATOM 675 N N . ARG A 1 86 ? -15.483 -2.007 11.838 1.00 85.00 86 ARG A N 1
ATOM 676 C CA . ARG A 1 86 ? -15.084 -2.064 13.241 1.00 85.00 86 ARG A CA 1
ATOM 677 C C . ARG A 1 86 ? -15.316 -0.754 13.982 1.00 85.00 86 ARG A C 1
ATOM 679 O O . ARG A 1 86 ? -15.919 -0.775 15.051 1.00 85.00 86 ARG A O 1
ATOM 686 N N . LEU A 1 87 ? -14.887 0.379 13.427 1.00 87.88 87 LEU A N 1
ATOM 687 C CA . LEU A 1 87 ? -15.110 1.690 14.049 1.00 87.88 87 LEU A CA 1
ATOM 688 C C . LEU A 1 87 ? -16.605 1.955 14.265 1.00 87.88 87 LEU A C 1
ATOM 690 O O . LEU A 1 87 ? -17.008 2.509 15.288 1.00 87.88 87 LEU A O 1
ATOM 694 N N . ARG A 1 88 ? -17.451 1.515 13.323 1.00 91.75 88 ARG A N 1
ATOM 695 C CA . ARG A 1 88 ? -18.910 1.582 13.472 1.00 91.75 88 ARG A CA 1
ATOM 696 C C . ARG A 1 88 ? -19.419 0.686 14.602 1.00 91.75 88 ARG A C 1
ATOM 698 O O . ARG A 1 88 ? -20.307 1.135 15.318 1.00 91.75 88 ARG A O 1
ATOM 705 N N . SER A 1 89 ? -18.880 -0.524 14.767 1.00 88.62 89 SER A N 1
ATOM 706 C CA . SER A 1 89 ? -19.234 -1.418 15.882 1.00 88.62 89 SER A CA 1
ATOM 707 C C . SER A 1 89 ? -18.845 -0.811 17.227 1.00 88.62 89 SER A C 1
ATOM 709 O O . SER A 1 89 ? -19.705 -0.619 18.074 1.00 88.62 89 SER A O 1
ATOM 711 N N . GLN A 1 90 ? -17.589 -0.383 17.378 1.00 88.25 90 GLN A N 1
ATOM 712 C CA . GLN A 1 90 ? -17.084 0.204 18.624 1.00 88.25 90 GLN A CA 1
ATOM 713 C C . GLN A 1 90 ? -17.883 1.441 19.050 1.00 88.25 90 GLN A C 1
ATOM 715 O O . GLN A 1 90 ? -18.161 1.634 20.230 1.00 88.25 90 GLN A O 1
ATOM 720 N N . ARG A 1 91 ? -18.294 2.271 18.083 1.00 92.50 91 ARG A N 1
ATOM 721 C CA . ARG A 1 91 ? -19.152 3.429 18.351 1.00 92.50 91 ARG A CA 1
ATOM 722 C C . ARG A 1 91 ? -20.554 3.033 18.820 1.00 92.50 91 ARG A C 1
ATOM 724 O O . ARG A 1 91 ? -21.116 3.741 19.647 1.00 92.50 91 ARG A O 1
ATOM 731 N N . LYS A 1 92 ? -21.126 1.945 18.292 1.00 90.31 92 LYS A N 1
ATOM 732 C CA . LYS A 1 92 ? -22.421 1.422 18.760 1.00 90.31 92 LYS A CA 1
ATOM 733 C C . LYS A 1 92 ? -22.313 0.888 20.185 1.00 90.31 92 LYS A C 1
ATOM 735 O O . LYS A 1 92 ? -23.159 1.227 21.001 1.00 90.31 92 LYS A O 1
ATOM 740 N N . ASP A 1 93 ? -21.263 0.128 20.481 1.00 90.25 93 ASP A N 1
ATOM 741 C CA . ASP A 1 93 ? -21.046 -0.456 21.808 1.00 90.25 93 ASP A CA 1
ATOM 742 C C . ASP A 1 93 ? -20.850 0.641 22.867 1.00 90.25 93 ASP A C 1
ATOM 744 O O . ASP A 1 93 ? -21.461 0.597 23.930 1.00 90.25 93 ASP A O 1
ATOM 748 N N . ALA A 1 94 ? -20.075 1.683 22.542 1.00 86.25 94 ALA A N 1
ATOM 749 C CA . ALA A 1 94 ? -19.888 2.841 23.414 1.00 86.25 94 ALA A CA 1
ATOM 750 C C . ALA A 1 94 ? -21.188 3.630 23.652 1.00 86.25 94 ALA A C 1
ATOM 752 O O . ALA A 1 94 ? -21.411 4.110 24.756 1.00 86.25 94 ALA A O 1
ATOM 753 N N . ALA A 1 95 ? -22.048 3.752 22.635 1.00 83.81 95 ALA A N 1
ATOM 754 C CA . ALA A 1 95 ? -23.343 4.418 22.766 1.00 83.81 95 ALA A CA 1
ATOM 755 C C . ALA A 1 95 ? -24.370 3.590 23.557 1.00 83.81 95 ALA A C 1
ATOM 757 O O . ALA A 1 95 ? -25.255 4.167 24.169 1.00 83.81 95 ALA A O 1
ATOM 758 N N . ALA A 1 96 ? -24.269 2.258 23.537 1.00 79.88 96 ALA A N 1
ATOM 759 C CA . ALA A 1 96 ? -25.132 1.370 24.317 1.00 79.88 96 ALA A CA 1
ATOM 760 C C . ALA A 1 96 ? -24.714 1.265 25.796 1.00 79.88 96 ALA A C 1
ATOM 762 O O . ALA A 1 96 ? -25.514 0.846 26.628 1.00 79.88 96 ALA A O 1
ATOM 763 N N . ALA A 1 97 ? -23.462 1.608 26.110 1.00 76.56 97 ALA A N 1
ATOM 764 C CA . ALA A 1 97 ? -22.911 1.606 27.464 1.00 76.56 97 ALA A CA 1
ATOM 765 C C . ALA A 1 97 ? -23.047 2.958 28.200 1.00 76.56 97 ALA A C 1
ATOM 767 O O . ALA A 1 97 ? -22.646 3.041 29.361 1.00 76.56 97 ALA A O 1
ATOM 768 N N . ALA A 1 98 ? -23.560 3.994 27.527 1.00 67.75 98 ALA A N 1
ATOM 769 C CA . ALA A 1 98 ? -23.782 5.346 28.050 1.00 67.75 98 ALA A CA 1
ATOM 770 C C . ALA A 1 98 ? -25.263 5.577 28.374 1.00 67.75 98 ALA A C 1
ATOM 772 O O . ALA A 1 98 ? -25.528 6.279 29.374 1.00 67.75 98 ALA A O 1
#

Nearest PDB structures (foldseek):
  6cnn-assembly1_A  TM=4.547E-01  e=7.901E+00  Homo sapiens

pLDDT: mean 88.71, std 5.19, range [67.75, 94.5]

Sequence (98 aa):
MIAADREFHDFIHELSGSPLIAPAMQAQWTYAQRLMGEVLMRDEKPRDIWDRHEAMRAAVMDGGATTAEKPARRHVTQAATFILTRLRSQRKDAAAAA

Radius of gyration: 15.59 Å; Cα contacts (8 Å, |Δi|>4): 42; chains: 1; bounding box: 34×28×46 Å

Secondary structure (DSSP, 8-state):
-HHHHHHHHHHHHHHT--TTHHHHHHTTHHHHHHHHHHHHHHT--HHHHHHHHHHHHHHHHTT-HHHHHHHHHHHHHHHHHHHHHHHHHHHHHHHH--

Foldseek 3Di:
DLVVVVVLVLVVQVVVVDPPRNVVCVVVSVVVSVLVVVCPVPPDPPVVLVVLSVQLVVCVVVVPPVSNVVSVVVSVVVSVVVVVVVVVVVVVVVVVVD

Solvent-accessible surface area (backbone atoms only — not comparable to full-atom values): 5564 Å² total; per-residue (Å²): 107,71,67,60,52,50,52,52,52,53,51,56,34,58,72,66,73,47,90,55,52,50,64,59,44,62,78,45,43,74,60,52,54,53,51,51,51,54,38,61,72,75,76,48,58,71,65,66,55,49,56,49,51,51,51,32,52,52,24,53,74,72,67,35,66,70,63,21,46,54,55,48,55,49,53,56,50,51,58,50,48,54,54,54,53,48,56,54,49,56,53,50,54,54,61,74,75,106

Mean predicted aligned error: 4.44 Å